Protein AF-A0A7V0IFU8-F1 (afdb_monomer_lite)

Structure (mmCIF, N/CA/C/O backbone):
data_AF-A0A7V0IFU8-F1
#
_entry.id   AF-A0A7V0IFU8-F1
#
loop_
_atom_site.group_PDB
_atom_site.id
_atom_site.type_symbol
_atom_site.label_atom_id
_atom_site.label_alt_id
_atom_site.label_comp_id
_atom_site.label_asym_id
_atom_site.label_entity_id
_atom_site.label_seq_id
_atom_site.pdbx_PDB_ins_code
_atom_site.Cartn_x
_atom_site.Cartn_y
_atom_site.Cartn_z
_atom_site.occupancy
_atom_site.B_iso_or_equiv
_atom_site.auth_seq_id
_atom_site.auth_comp_id
_atom_site.auth_asym_id
_atom_site.auth_atom_id
_atom_site.pdbx_PDB_model_num
ATOM 1 N N . MET A 1 1 ? -9.857 -33.918 7.244 1.00 51.59 1 MET A N 1
ATOM 2 C CA . MET A 1 1 ? -9.064 -32.759 6.751 1.00 51.59 1 MET A CA 1
ATOM 3 C C . MET A 1 1 ? -9.491 -31.376 7.289 1.00 51.59 1 MET A C 1
ATOM 5 O O . MET A 1 1 ? -8.752 -30.420 7.091 1.00 51.59 1 MET A O 1
ATOM 9 N N . ALA A 1 2 ? -10.589 -31.224 8.046 1.00 54.50 2 ALA A N 1
ATOM 10 C CA . ALA A 1 2 ? -11.089 -29.911 8.504 1.00 54.50 2 ALA A CA 1
ATOM 11 C C . ALA A 1 2 ? -10.231 -29.175 9.571 1.00 54.50 2 ALA A C 1
ATOM 13 O O . ALA A 1 2 ? -10.298 -27.952 9.693 1.00 54.50 2 ALA A O 1
ATOM 14 N N . LYS A 1 3 ? -9.380 -29.888 10.326 1.00 53.47 3 LYS A N 1
ATOM 15 C CA . LYS A 1 3 ? -8.630 -29.338 11.480 1.00 53.47 3 LYS A CA 1
ATOM 16 C C . LYS A 1 3 ? -7.510 -28.350 11.090 1.00 53.47 3 LYS A C 1
ATOM 18 O O . LYS A 1 3 ? -7.204 -27.439 11.854 1.00 53.47 3 LYS A O 1
ATOM 23 N N . LYS A 1 4 ? -6.936 -28.478 9.882 1.00 54.75 4 LYS A N 1
ATOM 24 C CA . LYS A 1 4 ? -5.855 -27.601 9.376 1.00 54.75 4 LYS A CA 1
ATOM 25 C C . LYS A 1 4 ? -6.353 -26.187 9.033 1.00 54.75 4 LYS A C 1
ATOM 27 O O . LYS A 1 4 ? -5.651 -25.211 9.283 1.00 54.75 4 LYS A O 1
ATOM 32 N N . SER A 1 5 ? -7.592 -26.064 8.546 1.00 57.75 5 SER A N 1
ATOM 33 C CA . SER A 1 5 ? -8.188 -24.778 8.142 1.00 57.75 5 SER A CA 1
ATOM 34 C C . SER A 1 5 ? -8.426 -23.837 9.334 1.00 57.75 5 SER A C 1
ATOM 36 O O . SER A 1 5 ? -8.148 -22.640 9.259 1.00 57.75 5 SER A O 1
ATOM 38 N N . GLY A 1 6 ? -8.850 -24.378 10.483 1.00 63.56 6 GLY A N 1
ATOM 39 C CA . GLY A 1 6 ? -9.0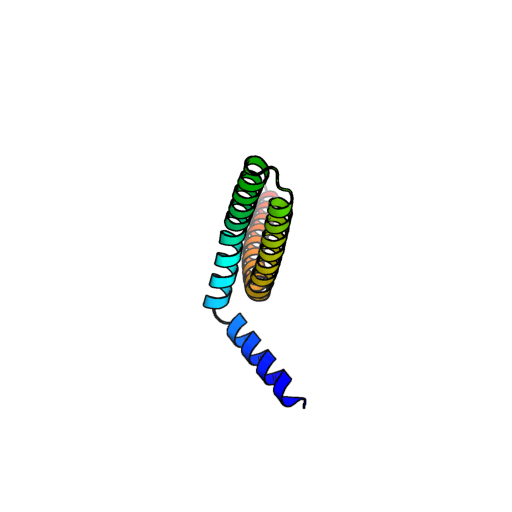56 -23.590 11.705 1.00 63.56 6 GLY A CA 1
ATOM 40 C C . GLY A 1 6 ? -7.761 -23.016 12.291 1.00 63.56 6 GLY A C 1
ATOM 41 O O . GLY A 1 6 ? -7.760 -21.910 12.830 1.00 63.56 6 GLY A O 1
ATOM 42 N N . MET A 1 7 ? -6.645 -23.732 12.145 1.00 66.12 7 MET A N 1
ATOM 43 C CA . MET A 1 7 ? -5.340 -23.308 12.662 1.00 66.12 7 MET A CA 1
ATOM 44 C C . MET A 1 7 ? -4.758 -22.143 11.852 1.00 66.12 7 MET A C 1
ATOM 46 O O . MET A 1 7 ? -4.296 -21.159 12.428 1.00 66.12 7 MET A O 1
ATOM 50 N N . ILE A 1 8 ? -4.879 -22.208 10.521 1.00 65.12 8 ILE A N 1
ATOM 51 C CA . ILE A 1 8 ? -4.462 -21.138 9.604 1.00 65.12 8 ILE A CA 1
ATOM 52 C C . ILE A 1 8 ? -5.286 -19.870 9.854 1.00 65.12 8 ILE A C 1
ATOM 54 O O . ILE A 1 8 ? -4.725 -18.785 9.987 1.00 65.12 8 ILE A O 1
ATOM 58 N N . LYS A 1 9 ? -6.610 -19.996 10.018 1.00 64.06 9 LYS A N 1
ATOM 59 C CA . LYS A 1 9 ? -7.477 -18.851 10.343 1.00 64.06 9 LYS A CA 1
ATOM 60 C C . LYS A 1 9 ? -7.091 -18.175 11.665 1.00 64.06 9 LYS A C 1
ATOM 62 O O . LYS A 1 9 ? -7.067 -16.947 11.726 1.00 64.06 9 LYS A O 1
ATOM 67 N N . ARG A 1 10 ? -6.743 -18.950 12.701 1.00 68.06 10 ARG A N 1
ATOM 68 C CA . ARG A 1 10 ? -6.287 -18.415 14.000 1.00 68.06 10 ARG A CA 1
ATOM 69 C C . ARG A 1 10 ? -4.929 -17.719 13.902 1.00 68.06 10 ARG A C 1
ATOM 71 O O . ARG A 1 10 ? -4.759 -16.661 14.498 1.00 68.06 10 ARG A O 1
ATOM 78 N N . LEU A 1 11 ? -3.991 -18.259 13.124 1.00 65.88 11 LEU A N 1
ATOM 79 C CA . LEU A 1 11 ? -2.704 -17.612 12.835 1.00 65.88 11 LEU A CA 1
ATOM 80 C C . LEU A 1 11 ? -2.897 -16.280 12.105 1.00 65.88 11 LEU A C 1
ATOM 82 O O . LEU A 1 11 ? -2.369 -15.262 12.544 1.00 65.88 11 LEU A O 1
ATOM 86 N N . ILE A 1 12 ? -3.732 -16.260 11.064 1.00 62.38 12 ILE A N 1
ATOM 87 C CA . ILE A 1 12 ? -4.074 -15.039 10.324 1.00 62.38 12 ILE A CA 1
ATOM 88 C C . ILE A 1 12 ? -4.742 -14.010 11.245 1.00 62.38 12 ILE A C 1
ATOM 90 O O . ILE A 1 12 ? -4.411 -12.828 11.177 1.00 62.38 12 ILE A O 1
ATOM 94 N N . GLN A 1 13 ? -5.639 -14.434 12.142 1.00 63.88 13 GLN A N 1
ATOM 95 C CA . GLN A 1 13 ? -6.240 -13.548 13.145 1.00 63.88 13 GLN A CA 1
ATOM 96 C C . GLN A 1 13 ? -5.213 -12.998 14.137 1.00 63.88 13 GLN A C 1
ATOM 98 O O . GLN A 1 13 ? -5.265 -11.812 14.451 1.00 63.88 13 GLN A O 1
ATOM 103 N N . LYS A 1 14 ? -4.268 -13.818 14.606 1.00 64.81 14 LYS A N 1
ATOM 104 C CA . LYS A 1 14 ? -3.226 -13.397 15.553 1.00 64.81 14 LYS A CA 1
ATOM 105 C C . LYS A 1 14 ? -2.251 -12.405 14.908 1.00 64.81 14 LYS A C 1
ATOM 107 O O . LYS A 1 14 ? -1.902 -11.406 15.530 1.00 64.81 14 LYS A O 1
ATOM 112 N N . ILE A 1 15 ? -1.898 -12.628 13.640 1.00 61.25 15 ILE A N 1
ATOM 113 C CA . ILE A 1 15 ? -1.103 -11.697 12.827 1.00 61.25 15 ILE A CA 1
ATOM 114 C C . ILE A 1 15 ? -1.888 -10.394 12.602 1.00 61.25 15 ILE A C 1
ATOM 116 O O . ILE A 1 15 ? -1.370 -9.323 12.900 1.00 61.25 15 ILE A O 1
ATOM 120 N N . ARG A 1 16 ? -3.170 -10.460 12.209 1.00 57.97 16 ARG A N 1
ATOM 121 C CA . ARG A 1 16 ? -4.067 -9.284 12.091 1.00 57.97 16 ARG A CA 1
ATOM 122 C C . ARG A 1 16 ? -4.247 -8.517 13.405 1.00 57.97 16 ARG A C 1
ATOM 124 O O . ARG A 1 16 ? -4.426 -7.300 13.390 1.00 57.97 16 ARG A O 1
ATOM 131 N N . ALA A 1 17 ? -4.190 -9.210 14.539 1.00 59.06 17 ALA A N 1
ATOM 132 C CA . ALA A 1 17 ? -4.257 -8.636 15.876 1.00 59.06 17 ALA A CA 1
ATOM 133 C C . ALA A 1 17 ? -2.892 -8.147 16.403 1.00 59.06 17 ALA A C 1
ATOM 135 O O . ALA A 1 17 ? -2.827 -7.593 17.501 1.00 59.06 17 ALA A O 1
ATOM 136 N N . SER A 1 18 ? -1.809 -8.190 15.622 1.00 65.56 18 SER A N 1
ATOM 137 C CA . SER A 1 18 ? -0.520 -7.589 15.998 1.00 65.56 18 SER A CA 1
ATOM 138 C C . SER A 1 18 ? -0.398 -6.138 15.521 1.00 65.56 18 SER A C 1
ATOM 140 O O . SER A 1 18 ? -0.670 -5.842 14.355 1.00 65.56 18 SER A O 1
ATOM 142 N N . LYS A 1 19 ? -0.086 -5.196 16.433 1.00 64.31 19 LYS A N 1
ATOM 143 C CA . LYS A 1 19 ? 0.089 -3.768 16.078 1.00 64.31 19 LYS A CA 1
ATOM 144 C C . LYS A 1 19 ? 1.125 -3.626 14.957 1.00 64.31 19 LYS A C 1
ATOM 146 O O . LYS A 1 19 ? 0.940 -2.822 14.055 1.00 64.31 19 LYS A O 1
ATOM 151 N N . THR A 1 20 ? 2.127 -4.500 14.959 1.00 66.06 20 THR A N 1
ATOM 152 C CA . THR A 1 20 ? 3.184 -4.597 13.954 1.00 66.06 20 THR A CA 1
ATOM 153 C C . THR A 1 20 ? 2.648 -4.894 12.554 1.00 66.06 20 THR A C 1
ATOM 155 O O . THR A 1 20 ? 3.096 -4.269 11.606 1.00 66.06 20 THR A O 1
ATOM 158 N N . ALA A 1 21 ? 1.649 -5.771 12.394 1.00 64.62 21 ALA A N 1
ATOM 159 C CA . ALA A 1 21 ? 1.077 -6.075 11.075 1.00 64.62 21 ALA A CA 1
ATOM 160 C C . ALA A 1 21 ? 0.284 -4.893 10.492 1.00 64.62 21 ALA A C 1
ATOM 162 O O . ALA A 1 21 ? 0.287 -4.676 9.283 1.00 64.62 21 ALA A O 1
ATOM 163 N N . PHE A 1 22 ? -0.361 -4.103 11.358 1.00 66.38 22 PHE A N 1
ATOM 164 C CA . PHE A 1 22 ? -1.018 -2.857 10.965 1.00 66.38 22 PHE A CA 1
ATOM 165 C C . PHE A 1 22 ? 0.009 -1.790 10.568 1.00 66.38 22 PHE A C 1
ATOM 167 O O . PHE A 1 22 ? -0.121 -1.197 9.503 1.00 66.38 22 PHE A O 1
ATOM 174 N N . THR A 1 23 ? 1.056 -1.594 11.373 1.00 70.00 23 THR A N 1
ATOM 175 C CA . THR A 1 23 ? 2.144 -0.656 11.066 1.00 70.00 23 THR A CA 1
ATOM 176 C C . THR A 1 23 ? 2.862 -1.033 9.774 1.00 70.00 23 THR A C 1
ATOM 178 O O . THR A 1 23 ? 3.066 -0.169 8.933 1.00 70.00 23 THR A O 1
ATOM 181 N N . ILE A 1 24 ? 3.168 -2.317 9.564 1.00 72.75 24 ILE A N 1
ATOM 182 C CA . ILE A 1 24 ? 3.750 -2.807 8.310 1.00 72.75 24 ILE A CA 1
ATOM 183 C C . ILE A 1 24 ? 2.798 -2.532 7.146 1.00 72.75 24 ILE A C 1
ATOM 185 O O . ILE A 1 24 ? 3.248 -2.004 6.142 1.00 72.75 24 ILE A O 1
ATOM 189 N N . GLY A 1 25 ? 1.495 -2.808 7.280 1.00 69.00 25 GLY A N 1
ATOM 190 C CA . GLY A 1 25 ? 0.512 -2.514 6.231 1.00 69.00 25 GLY A CA 1
ATOM 191 C C . GLY A 1 25 ? 0.434 -1.027 5.866 1.00 69.00 25 GLY A C 1
ATOM 192 O O . GLY A 1 25 ? 0.391 -0.694 4.685 1.00 69.00 25 GLY A O 1
ATOM 193 N N . VAL A 1 26 ? 0.473 -0.133 6.860 1.00 69.50 26 VAL A N 1
ATOM 194 C CA . VAL A 1 26 ? 0.472 1.328 6.659 1.00 69.50 26 VAL A CA 1
ATOM 195 C C . VAL A 1 26 ? 1.781 1.810 6.036 1.00 69.50 26 VAL A C 1
ATOM 197 O O . VAL A 1 26 ? 1.746 2.578 5.082 1.00 69.50 26 VAL A O 1
ATOM 200 N N . ILE A 1 27 ? 2.929 1.334 6.525 1.00 75.75 27 ILE A N 1
ATOM 201 C CA . ILE A 1 27 ? 4.242 1.640 5.943 1.00 75.75 27 ILE A CA 1
ATOM 202 C C . ILE A 1 27 ? 4.287 1.172 4.485 1.00 75.75 27 ILE A C 1
ATOM 204 O O . ILE A 1 27 ? 4.697 1.935 3.616 1.00 75.75 27 ILE A O 1
ATOM 208 N N . LEU A 1 28 ? 3.792 -0.036 4.198 1.00 71.94 28 LEU A N 1
ATOM 209 C CA . LEU A 1 28 ? 3.704 -0.558 2.837 1.00 71.94 28 LEU A CA 1
ATOM 210 C C . LEU A 1 28 ? 2.853 0.363 1.958 1.00 71.94 28 LEU A C 1
ATOM 212 O O . LEU A 1 28 ? 3.276 0.699 0.864 1.00 71.94 28 LEU A O 1
ATOM 216 N N . LEU A 1 29 ? 1.699 0.822 2.452 1.00 70.44 29 LEU A N 1
ATOM 217 C CA . LEU A 1 29 ? 0.798 1.746 1.753 1.00 70.44 29 LEU A CA 1
ATOM 218 C C . LEU A 1 29 ? 1.396 3.140 1.514 1.00 70.44 29 LEU A C 1
ATOM 220 O O . LEU A 1 29 ? 1.095 3.741 0.490 1.00 70.44 29 LEU A O 1
ATOM 224 N N . ILE A 1 30 ? 2.225 3.651 2.426 1.00 74.88 30 ILE A N 1
ATOM 225 C CA . ILE A 1 30 ? 2.875 4.965 2.291 1.00 74.88 30 ILE A CA 1
ATOM 226 C C . ILE A 1 30 ? 4.067 4.896 1.333 1.00 74.88 30 ILE A C 1
ATOM 228 O O . ILE A 1 30 ? 4.290 5.824 0.561 1.00 74.88 30 ILE A O 1
ATOM 232 N N . ILE A 1 31 ? 4.829 3.801 1.369 1.00 75.94 31 ILE A N 1
ATOM 233 C CA . ILE A 1 31 ? 6.028 3.626 0.542 1.00 75.94 31 ILE A CA 1
ATOM 234 C C . ILE A 1 31 ? 5.668 3.177 -0.888 1.00 75.94 31 ILE A C 1
ATOM 236 O O . ILE A 1 31 ? 6.410 3.450 -1.831 1.00 75.94 31 ILE A O 1
ATOM 240 N N . ASN A 1 32 ? 4.515 2.535 -1.096 1.00 71.44 32 ASN A N 1
ATOM 241 C CA . ASN A 1 32 ? 4.141 2.030 -2.419 1.00 71.44 32 ASN A CA 1
ATOM 242 C C . ASN A 1 32 ? 3.989 3.111 -3.505 1.00 71.44 32 ASN A C 1
ATOM 244 O O . ASN A 1 32 ? 4.526 2.921 -4.595 1.00 71.44 32 ASN A O 1
ATOM 248 N N . PRO A 1 33 ? 3.286 4.238 -3.258 1.00 71.19 33 PRO A N 1
ATOM 249 C CA . PRO A 1 33 ? 3.145 5.301 -4.247 1.00 71.19 33 PRO A CA 1
ATOM 250 C C . PRO A 1 33 ? 4.492 5.865 -4.729 1.00 71.19 33 PRO A C 1
ATOM 252 O O . PRO A 1 33 ? 4.691 5.897 -5.944 1.00 71.19 33 PRO A O 1
ATOM 255 N N . PRO A 1 34 ? 5.454 6.236 -3.853 1.00 79.56 34 PRO A N 1
ATOM 256 C CA . PRO A 1 34 ? 6.755 6.704 -4.317 1.00 79.56 34 PRO A CA 1
ATOM 257 C C . PRO A 1 3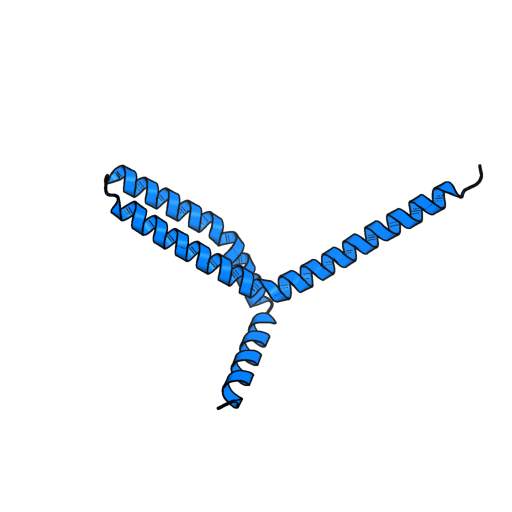4 ? 7.558 5.615 -5.041 1.00 79.56 34 PRO A C 1
ATOM 259 O O . PRO A 1 34 ? 8.187 5.925 -6.048 1.00 79.56 34 PRO A O 1
ATOM 262 N N . ILE A 1 35 ? 7.491 4.341 -4.625 1.00 75.06 35 ILE A N 1
ATOM 263 C CA . ILE A 1 35 ? 8.138 3.242 -5.370 1.00 75.06 35 ILE A CA 1
ATOM 264 C C . ILE A 1 35 ? 7.547 3.103 -6.778 1.00 75.06 35 ILE A C 1
ATOM 266 O O . ILE A 1 35 ? 8.296 2.962 -7.744 1.00 75.06 35 ILE A O 1
ATOM 270 N N . GLY A 1 36 ? 6.220 3.166 -6.910 1.00 68.56 36 GLY A N 1
ATOM 271 C CA . GLY A 1 36 ? 5.545 3.099 -8.206 1.00 68.56 36 GLY A CA 1
ATOM 272 C C . GLY A 1 36 ? 5.956 4.243 -9.134 1.00 68.56 36 GLY A C 1
ATOM 273 O O . GLY A 1 36 ? 6.232 4.013 -10.309 1.00 68.56 36 GLY A O 1
ATOM 274 N N . TRP A 1 37 ? 6.070 5.462 -8.599 1.00 75.56 37 TRP A N 1
ATOM 275 C CA . TRP A 1 37 ? 6.532 6.633 -9.350 1.00 75.56 37 TRP A CA 1
ATOM 276 C C . TRP A 1 37 ? 7.995 6.516 -9.773 1.00 75.56 37 TRP A C 1
ATOM 278 O O . TRP A 1 37 ? 8.316 6.804 -10.923 1.00 75.56 37 TRP A O 1
ATOM 288 N N . ILE A 1 38 ? 8.875 6.045 -8.885 1.00 78.88 38 ILE A N 1
ATOM 289 C CA . ILE A 1 38 ? 10.292 5.827 -9.204 1.00 78.88 38 ILE A CA 1
ATOM 290 C C . ILE A 1 38 ? 10.433 4.745 -10.280 1.00 78.88 38 ILE A C 1
ATOM 292 O O . ILE A 1 38 ? 11.144 4.952 -11.259 1.00 78.88 38 ILE A O 1
ATOM 296 N N . GLY A 1 39 ? 9.725 3.620 -10.151 1.00 71.88 39 GLY A N 1
ATOM 297 C CA . GLY A 1 39 ? 9.744 2.545 -11.145 1.00 71.88 39 GLY A CA 1
ATOM 298 C C . GLY A 1 39 ? 9.250 3.005 -12.518 1.00 71.88 39 GLY A C 1
ATOM 299 O O . GLY A 1 39 ? 9.852 2.666 -13.536 1.00 71.88 39 GLY A O 1
ATOM 300 N N . PHE A 1 40 ? 8.204 3.835 -12.551 1.00 73.88 40 PHE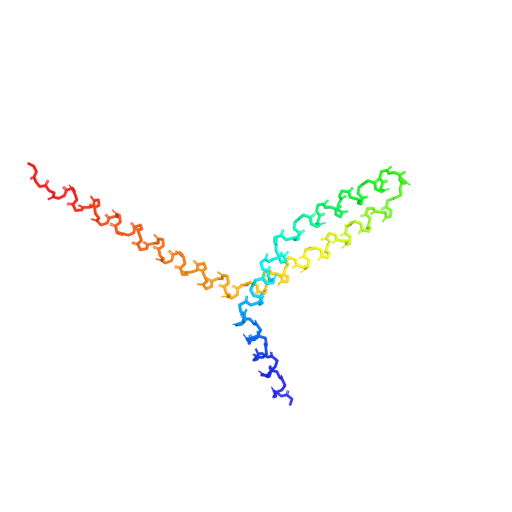 A N 1
ATOM 301 C CA . PHE A 1 40 ? 7.682 4.408 -13.789 1.00 73.88 40 PHE A CA 1
ATOM 302 C C . PHE A 1 40 ? 8.630 5.453 -14.396 1.00 73.88 40 PHE A C 1
ATOM 304 O O . PHE A 1 40 ? 8.876 5.426 -15.599 1.00 73.88 40 PHE A O 1
ATOM 311 N N . ALA A 1 41 ? 9.221 6.331 -13.579 1.00 79.62 41 ALA A N 1
ATOM 312 C CA . ALA A 1 41 ? 10.176 7.345 -14.027 1.00 79.62 41 ALA A CA 1
ATOM 313 C C . ALA A 1 41 ? 11.465 6.717 -14.579 1.00 79.62 41 ALA A C 1
ATOM 315 O O . ALA A 1 41 ? 11.935 7.095 -15.650 1.00 79.62 41 ALA A O 1
ATOM 316 N N . VAL A 1 42 ? 12.004 5.712 -13.886 1.00 78.38 42 VAL A N 1
ATOM 317 C CA . VAL A 1 42 ? 13.169 4.946 -14.343 1.00 78.38 42 VAL A CA 1
ATOM 318 C C . VAL A 1 42 ? 12.815 4.167 -15.611 1.00 78.38 42 VAL A C 1
ATOM 320 O O . VAL A 1 42 ? 13.529 4.260 -16.605 1.00 78.38 42 VAL A O 1
ATOM 323 N N . GLY A 1 43 ? 11.681 3.463 -15.631 1.00 73.88 43 GLY A N 1
ATOM 324 C CA . GLY A 1 43 ? 11.210 2.729 -16.807 1.00 73.88 43 GLY A CA 1
ATOM 325 C C . GLY A 1 43 ? 11.030 3.614 -18.043 1.00 73.88 43 GLY A C 1
ATOM 326 O O . GLY A 1 43 ? 11.499 3.262 -19.125 1.00 73.88 43 GLY A O 1
ATOM 327 N N . GLY A 1 44 ? 10.427 4.793 -17.873 1.00 71.44 44 GLY A N 1
ATOM 328 C CA . GLY A 1 44 ? 10.280 5.802 -18.922 1.00 71.44 44 GLY A CA 1
ATOM 329 C C . GLY A 1 44 ? 11.622 6.368 -19.393 1.00 71.44 44 GLY A C 1
ATOM 330 O O . GLY A 1 44 ? 11.842 6.485 -20.597 1.00 71.44 44 GLY A O 1
ATOM 331 N N . TYR A 1 45 ? 12.553 6.638 -18.471 1.00 78.31 45 TYR A N 1
ATOM 332 C CA . TYR A 1 45 ? 13.904 7.102 -18.802 1.00 78.3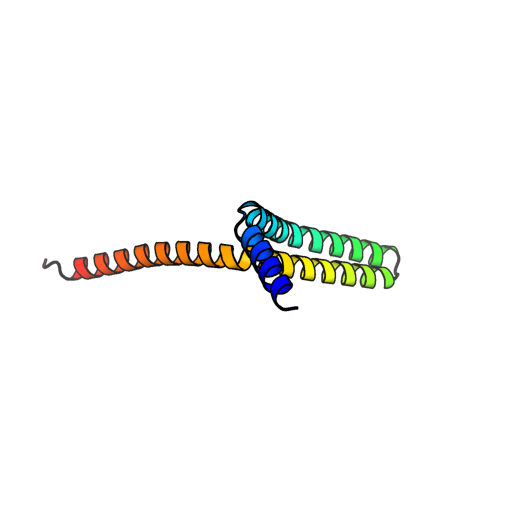1 45 TYR A CA 1
ATOM 333 C C . TYR A 1 45 ? 14.681 6.070 -19.634 1.00 78.31 45 TYR A C 1
ATOM 335 O O . TYR A 1 45 ? 15.265 6.412 -20.661 1.00 78.31 45 TYR A O 1
ATOM 343 N N . PHE A 1 46 ? 14.655 4.792 -19.241 1.00 76.12 46 PHE A N 1
ATOM 344 C CA . PHE A 1 46 ? 15.304 3.716 -19.995 1.00 76.12 46 PHE A CA 1
ATOM 345 C C . PHE A 1 46 ? 14.607 3.449 -21.340 1.00 76.12 46 PHE A C 1
ATOM 347 O O . PHE A 1 46 ? 15.282 3.250 -22.348 1.00 76.12 46 PHE A O 1
ATOM 354 N N . ALA A 1 47 ? 13.275 3.509 -21.402 1.00 72.75 47 ALA A N 1
ATOM 355 C CA . ALA A 1 47 ? 12.546 3.365 -22.661 1.00 72.75 47 ALA A CA 1
ATOM 356 C C . ALA A 1 47 ? 12.879 4.488 -23.659 1.00 72.75 47 ALA A C 1
ATOM 358 O O . ALA A 1 47 ? 13.105 4.204 -24.835 1.00 72.75 47 ALA A O 1
ATOM 359 N N . GLY A 1 48 ? 12.978 5.736 -23.185 1.00 73.12 48 GLY A N 1
ATOM 360 C CA . GLY A 1 48 ? 13.388 6.881 -24.000 1.00 73.12 48 GLY A CA 1
ATOM 361 C C . GLY A 1 48 ? 14.859 6.829 -24.416 1.0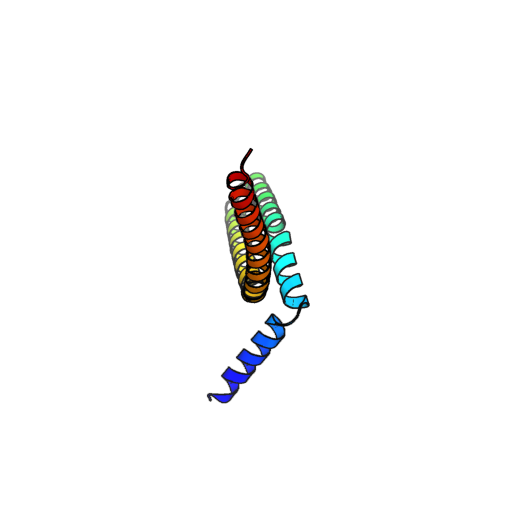0 73.12 48 GLY A C 1
ATOM 362 O O . GLY A 1 48 ? 15.181 7.139 -25.555 1.00 73.12 48 GLY A O 1
ATOM 363 N N . LYS A 1 49 ? 15.755 6.378 -23.527 1.00 79.81 49 LYS A N 1
ATOM 364 C CA . LYS A 1 49 ? 17.202 6.326 -23.796 1.00 79.81 49 LYS A CA 1
ATOM 365 C C . LYS A 1 49 ? 17.610 5.217 -24.765 1.00 79.81 49 LYS A C 1
ATOM 367 O O . LYS A 1 49 ? 18.524 5.413 -25.556 1.00 79.81 49 LYS A O 1
ATOM 372 N N . TYR A 1 50 ? 16.963 4.056 -24.695 1.00 82.31 50 TYR A N 1
ATOM 373 C CA . TYR A 1 50 ? 17.333 2.887 -25.501 1.00 82.31 50 TYR A CA 1
ATOM 374 C C . TYR A 1 50 ? 16.384 2.635 -26.682 1.00 82.31 50 TYR A C 1
ATOM 376 O O . TYR A 1 50 ? 16.577 1.653 -27.395 1.00 82.31 50 TYR A O 1
ATOM 384 N N . HIS A 1 51 ? 15.351 3.475 -26.872 1.00 75.38 51 HIS A N 1
ATOM 385 C CA . HIS A 1 51 ? 14.297 3.329 -27.893 1.00 75.38 51 HIS A CA 1
ATOM 386 C C . HIS A 1 51 ? 13.692 1.915 -27.967 1.00 75.38 51 HIS A C 1
ATOM 388 O O . HIS A 1 51 ? 13.186 1.481 -29.001 1.00 75.38 51 HIS A O 1
ATOM 394 N N . ASN A 1 52 ? 13.760 1.166 -26.864 1.00 74.00 52 ASN A N 1
ATOM 395 C CA . ASN A 1 52 ? 13.403 -0.241 -26.838 1.00 74.00 52 ASN A CA 1
ATOM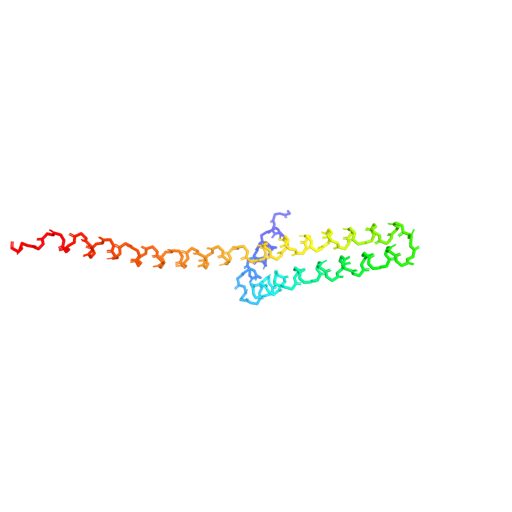 396 C C . ASN A 1 52 ? 12.116 -0.408 -26.018 1.00 74.00 52 ASN A C 1
ATOM 398 O O . ASN A 1 52 ? 12.144 -0.252 -24.791 1.00 74.00 52 ASN A O 1
ATOM 402 N N . PRO A 1 53 ? 10.979 -0.753 -26.649 1.00 74.38 53 PRO A N 1
ATOM 403 C CA . PRO A 1 53 ? 9.682 -0.829 -25.972 1.00 74.38 53 PRO A CA 1
ATOM 404 C C . PRO A 1 53 ? 9.621 -1.949 -24.922 1.00 74.38 53 PRO A C 1
ATOM 406 O O . PRO A 1 53 ? 8.731 -1.971 -24.075 1.00 74.38 53 PRO A O 1
ATOM 409 N N . LYS A 1 54 ? 10.604 -2.857 -24.906 1.00 78.12 54 LYS A N 1
ATOM 410 C CA . LYS A 1 54 ? 10.745 -3.892 -23.874 1.00 78.12 54 LYS A CA 1
ATOM 411 C C . LYS A 1 54 ? 10.897 -3.301 -22.465 1.00 78.12 54 LYS A C 1
ATOM 413 O O . LYS A 1 54 ? 10.389 -3.884 -21.510 1.00 78.12 54 LYS A O 1
ATOM 418 N N . TYR A 1 55 ? 11.524 -2.129 -22.329 1.00 70.19 55 TYR A N 1
ATOM 419 C CA . TYR A 1 55 ? 11.669 -1.451 -21.034 1.00 70.19 55 TYR A CA 1
ATOM 420 C C . TYR A 1 55 ? 10.343 -0.886 -20.510 1.00 70.19 55 TYR A C 1
ATOM 422 O O . TYR A 1 55 ? 10.115 -0.893 -19.302 1.00 70.19 55 TYR A O 1
ATOM 430 N N . LEU A 1 56 ? 9.431 -0.494 -21.408 1.00 70.19 56 LEU A N 1
ATOM 431 C CA . LEU A 1 56 ? 8.055 -0.141 -21.049 1.00 70.19 56 LEU A CA 1
ATOM 432 C C . LEU A 1 56 ? 7.293 -1.359 -20.518 1.00 70.19 56 LEU A C 1
ATOM 434 O O . LEU A 1 56 ? 6.629 -1.249 -19.494 1.00 70.19 56 LEU A O 1
ATOM 438 N N . GLY A 1 57 ? 7.456 -2.531 -21.141 1.00 74.56 57 GLY A N 1
ATOM 439 C CA . GLY A 1 57 ? 6.850 -3.775 -20.652 1.00 74.56 57 GLY A CA 1
ATOM 440 C C . GLY A 1 57 ? 7.307 -4.144 -19.235 1.00 74.56 57 GLY A C 1
ATOM 441 O O . GLY A 1 57 ? 6.483 -4.469 -18.381 1.00 74.56 57 GLY A O 1
ATOM 442 N N . ILE A 1 58 ? 8.607 -4.020 -18.949 1.00 74.38 58 ILE A N 1
ATOM 443 C CA . ILE A 1 58 ? 9.157 -4.238 -17.599 1.00 74.38 58 ILE A CA 1
ATOM 444 C C . ILE A 1 58 ? 8.575 -3.221 -16.608 1.00 74.38 58 ILE A C 1
ATOM 446 O O . ILE A 1 58 ? 8.161 -3.604 -15.514 1.00 74.38 58 ILE A O 1
ATOM 450 N N . ALA A 1 59 ? 8.472 -1.947 -16.995 1.00 68.94 59 ALA A N 1
ATOM 451 C CA . ALA A 1 59 ? 7.861 -0.912 -16.164 1.00 68.94 59 ALA A CA 1
ATOM 452 C C . ALA A 1 59 ? 6.385 -1.215 -15.848 1.00 68.94 59 ALA A C 1
ATOM 454 O O . ALA A 1 59 ? 5.950 -1.038 -14.710 1.00 68.94 59 ALA A O 1
ATOM 455 N N . THR A 1 60 ? 5.623 -1.741 -16.814 1.00 74.31 60 THR A N 1
ATOM 456 C CA . THR A 1 60 ? 4.231 -2.168 -16.605 1.00 74.31 60 THR A CA 1
ATOM 457 C C . THR A 1 60 ? 4.128 -3.339 -15.627 1.00 74.31 60 THR A C 1
ATOM 459 O O . THR A 1 60 ? 3.259 -3.332 -14.757 1.00 74.31 60 THR A O 1
ATOM 462 N N . VAL A 1 61 ? 5.026 -4.325 -15.717 1.00 79.12 61 VAL A N 1
ATOM 463 C CA . VAL A 1 61 ? 5.059 -5.460 -14.777 1.00 79.12 61 VAL A CA 1
ATOM 464 C C . VAL A 1 61 ? 5.395 -4.990 -13.362 1.00 79.12 61 VAL A C 1
ATOM 466 O O . VAL A 1 61 ? 4.720 -5.381 -12.411 1.00 79.12 61 VAL A O 1
ATOM 469 N N . VAL A 1 62 ? 6.383 -4.104 -13.211 1.00 74.50 62 VAL A N 1
ATOM 470 C CA . VAL A 1 62 ? 6.728 -3.501 -11.913 1.00 74.50 62 VAL A CA 1
ATOM 471 C C . VAL A 1 62 ? 5.528 -2.748 -11.340 1.00 74.50 62 VAL A C 1
ATOM 473 O O . VAL A 1 62 ? 5.179 -2.947 -10.179 1.00 74.50 62 VAL A O 1
ATOM 476 N N . TYR A 1 63 ? 4.834 -1.965 -12.166 1.00 70.00 63 TYR A N 1
ATOM 477 C CA . TYR A 1 63 ? 3.629 -1.245 -11.764 1.00 70.00 63 TYR A CA 1
ATOM 478 C C . TYR A 1 63 ? 2.495 -2.188 -11.323 1.00 70.00 63 TYR A C 1
ATOM 480 O O . TYR A 1 63 ? 1.845 -1.948 -10.305 1.00 70.00 63 TYR A O 1
ATOM 488 N N . ALA A 1 64 ? 2.286 -3.307 -12.022 1.00 75.44 64 ALA A N 1
ATOM 489 C CA . ALA A 1 64 ? 1.307 -4.321 -11.627 1.00 75.44 64 ALA A CA 1
ATOM 490 C C . ALA A 1 64 ? 1.648 -4.967 -10.267 1.00 75.44 64 ALA A C 1
ATOM 492 O O . ALA A 1 64 ? 0.761 -5.194 -9.441 1.00 75.44 64 ALA A O 1
ATOM 493 N N . ILE A 1 65 ? 2.934 -5.207 -9.990 1.00 76.88 65 ILE A N 1
ATOM 494 C CA . ILE A 1 65 ? 3.404 -5.730 -8.698 1.00 76.88 65 ILE A CA 1
ATOM 495 C C . ILE A 1 65 ? 3.184 -4.703 -7.574 1.00 76.88 65 ILE A C 1
ATOM 497 O O . ILE A 1 65 ? 2.728 -5.072 -6.488 1.00 76.88 65 ILE A O 1
ATOM 501 N N . THR A 1 66 ? 3.429 -3.414 -7.833 1.00 70.50 66 THR A N 1
ATOM 502 C CA . THR A 1 66 ? 3.100 -2.306 -6.918 1.00 70.50 66 THR A CA 1
ATOM 503 C C . THR A 1 66 ? 1.614 -2.337 -6.548 1.00 70.50 66 THR A C 1
ATOM 505 O O . THR A 1 66 ? 1.273 -2.290 -5.366 1.00 70.50 66 THR A O 1
ATOM 508 N N . TRP A 1 67 ? 0.713 -2.525 -7.517 1.00 75.31 67 TRP A N 1
ATOM 509 C CA . TRP A 1 67 ? -0.723 -2.674 -7.246 1.00 75.31 67 TRP A CA 1
ATOM 510 C C . TRP A 1 67 ? -1.055 -3.909 -6.397 1.00 75.31 67 TRP A C 1
ATOM 512 O O . TRP A 1 67 ? -1.858 -3.816 -5.466 1.00 75.31 67 TRP A O 1
ATOM 522 N N . GLY A 1 68 ? -0.394 -5.043 -6.642 1.00 73.75 68 GLY A N 1
ATOM 523 C CA . GLY A 1 68 ? -0.521 -6.241 -5.806 1.00 73.75 68 GLY A CA 1
ATOM 524 C C . GLY A 1 68 ? -0.105 -5.997 -4.349 1.00 73.75 68 GLY A C 1
ATOM 525 O O . GLY A 1 68 ? -0.828 -6.366 -3.420 1.00 73.75 68 GLY A O 1
ATOM 526 N N . MET A 1 69 ? 1.014 -5.297 -4.133 1.00 70.75 69 MET A N 1
ATOM 527 C CA . MET A 1 69 ? 1.459 -4.888 -2.795 1.00 70.75 69 MET A CA 1
ATOM 528 C C . MET A 1 69 ? 0.505 -3.884 -2.137 1.00 70.75 69 MET A C 1
ATOM 530 O O . MET A 1 69 ? 0.291 -3.956 -0.927 1.00 70.75 69 MET A O 1
ATOM 534 N N . ALA A 1 70 ? -0.124 -2.996 -2.913 1.00 67.56 70 ALA A N 1
ATOM 535 C CA . ALA A 1 70 ? -1.117 -2.055 -2.397 1.00 67.56 70 ALA A CA 1
ATOM 536 C C . ALA A 1 70 ? -2.347 -2.814 -1.890 1.00 67.56 70 ALA A C 1
ATOM 538 O O . ALA A 1 70 ? -2.793 -2.596 -0.763 1.00 67.56 70 ALA A O 1
ATOM 539 N N . GLY A 1 71 ? -2.839 -3.768 -2.686 1.00 70.06 71 GLY A N 1
ATOM 540 C CA . GLY A 1 71 ? -3.938 -4.651 -2.305 1.00 70.06 71 GLY A CA 1
ATOM 541 C C . GLY A 1 71 ? -3.622 -5.463 -1.048 1.00 70.06 71 GLY A C 1
ATOM 542 O O . GLY A 1 71 ? -4.444 -5.524 -0.133 1.00 70.06 71 GLY A O 1
ATOM 543 N N . ALA A 1 72 ? -2.410 -6.018 -0.950 1.00 70.00 72 ALA A N 1
ATOM 544 C CA . ALA A 1 72 ? -1.949 -6.725 0.242 1.00 70.00 72 ALA A CA 1
ATOM 545 C C . ALA A 1 72 ? -1.890 -5.804 1.476 1.00 70.00 72 ALA A C 1
ATOM 547 O O . ALA A 1 72 ? -2.388 -6.179 2.539 1.00 70.00 72 ALA A O 1
ATOM 548 N N . GLY A 1 73 ? -1.362 -4.584 1.330 1.00 66.69 73 GLY A N 1
ATOM 549 C CA . GLY A 1 73 ? -1.324 -3.562 2.380 1.00 66.69 73 GLY A CA 1
ATOM 550 C C . GLY A 1 73 ? -2.719 -3.186 2.886 1.00 66.69 73 GLY A C 1
ATOM 551 O O . GLY A 1 73 ? -2.944 -3.153 4.096 1.00 66.69 73 GLY A O 1
ATOM 552 N N . VAL A 1 74 ? -3.688 -3.013 1.980 1.00 67.56 74 VAL A N 1
ATOM 553 C CA . VAL A 1 74 ? -5.099 -2.764 2.323 1.00 67.56 74 VAL A CA 1
ATOM 554 C C . VAL A 1 74 ? -5.727 -3.970 3.027 1.00 67.56 74 VAL A C 1
ATOM 556 O O . VAL A 1 74 ? -6.425 -3.803 4.024 1.00 67.56 74 VAL A O 1
ATOM 559 N N . LEU A 1 75 ? -5.455 -5.197 2.578 1.00 67.19 75 LEU A N 1
ATOM 560 C CA . LEU A 1 75 ? -5.959 -6.431 3.201 1.00 67.19 75 LEU A CA 1
ATOM 561 C C . LEU A 1 75 ? -5.412 -6.665 4.620 1.00 67.19 75 LEU A C 1
ATOM 563 O O . LEU A 1 75 ? -6.134 -7.180 5.491 1.00 67.19 75 LEU A O 1
ATOM 567 N N . LEU A 1 76 ? -4.149 -6.291 4.841 1.00 65.81 76 LEU A N 1
ATOM 568 C CA . LEU A 1 76 ? -3.455 -6.321 6.130 1.00 65.81 76 LEU A CA 1
ATOM 569 C C . LEU A 1 76 ? -3.947 -5.208 7.063 1.00 65.81 76 LEU A C 1
ATOM 571 O O . LEU A 1 76 ? -4.243 -5.476 8.229 1.00 65.81 76 LEU A O 1
ATOM 575 N N . ALA A 1 77 ? -4.109 -3.987 6.550 1.00 63.72 77 ALA A N 1
ATOM 576 C CA . ALA A 1 77 ? -4.632 -2.857 7.311 1.00 63.72 77 ALA A CA 1
ATOM 577 C C . ALA A 1 77 ? -6.137 -2.996 7.612 1.00 63.72 77 ALA A C 1
ATOM 579 O O . ALA A 1 77 ? -6.588 -2.571 8.672 1.00 63.72 77 ALA A O 1
ATOM 580 N N . GLY A 1 78 ? -6.909 -3.634 6.728 1.00 61.38 78 GLY A N 1
ATOM 581 C CA . GLY A 1 78 ? -8.374 -3.603 6.659 1.00 61.38 78 GLY A CA 1
ATOM 582 C C . GLY A 1 78 ? -9.142 -3.782 7.976 1.00 61.38 78 GLY A C 1
ATOM 583 O O . GLY A 1 78 ? -9.893 -2.888 8.349 1.00 61.38 78 GLY A O 1
ATOM 584 N N . PRO A 1 79 ? -8.988 -4.870 8.748 1.00 63.75 79 PRO A N 1
ATOM 585 C CA . PRO A 1 79 ? -9.830 -5.097 9.931 1.00 63.75 79 PRO A CA 1
ATOM 586 C C . PRO A 1 79 ? -9.558 -4.101 11.056 1.00 63.75 79 PRO A C 1
ATOM 588 O O . PRO A 1 79 ? -10.465 -3.695 11.780 1.00 63.75 79 PRO A O 1
ATOM 591 N N . ARG A 1 80 ? -8.293 -3.700 11.205 1.00 62.59 80 ARG A N 1
ATOM 592 C CA . ARG A 1 80 ? -7.883 -2.735 12.222 1.00 62.59 80 ARG A CA 1
ATOM 593 C C . ARG A 1 80 ? -8.100 -1.304 11.791 1.00 62.59 80 ARG A C 1
ATOM 595 O O . ARG A 1 80 ? -8.572 -0.524 12.605 1.00 62.59 80 ARG A O 1
ATOM 602 N N . GLY A 1 81 ? -7.819 -0.989 10.533 1.00 61.66 81 GLY A N 1
ATOM 603 C CA . GLY A 1 81 ? -8.105 0.298 9.916 1.00 61.66 81 GLY A CA 1
ATOM 604 C C . GLY A 1 81 ? -9.595 0.605 9.971 1.00 61.66 81 GLY A C 1
ATOM 605 O O . GLY A 1 81 ? -9.964 1.673 10.439 1.00 61.66 81 GLY A O 1
ATOM 606 N N . VAL A 1 82 ? -10.459 -0.361 9.641 1.00 64.50 82 VAL A N 1
ATOM 607 C CA . VAL A 1 82 ? -11.917 -0.207 9.772 1.00 64.50 82 VAL A CA 1
ATOM 608 C C . VAL A 1 82 ? -12.331 -0.051 11.238 1.00 64.50 82 VAL A C 1
ATOM 610 O O . VAL A 1 82 ? -13.136 0.822 11.549 1.00 64.50 82 VAL A O 1
ATOM 613 N N . SER A 1 83 ? -11.760 -0.824 12.168 1.00 65.06 83 SER A N 1
ATOM 614 C CA . SER A 1 83 ? -12.059 -0.676 13.603 1.00 65.06 83 SER A CA 1
ATOM 615 C C . SER A 1 83 ? -11.612 0.678 14.179 1.00 65.06 83 SER A C 1
ATOM 617 O O . SER A 1 83 ? -12.313 1.250 15.018 1.00 65.06 83 SER A O 1
ATOM 619 N N . LEU A 1 84 ? -10.464 1.201 13.739 1.00 65.25 84 LEU A N 1
ATOM 620 C CA . LEU A 1 84 ? -9.943 2.517 14.120 1.00 65.25 84 LEU A CA 1
ATOM 621 C C . LEU A 1 84 ? -10.773 3.634 13.492 1.00 65.25 84 LEU A C 1
ATOM 623 O O . LEU A 1 84 ? -11.215 4.529 14.206 1.00 65.25 84 LEU A O 1
ATOM 627 N N . ALA A 1 85 ? -11.062 3.543 12.195 1.00 65.69 85 ALA A N 1
ATOM 628 C CA . ALA A 1 85 ? -11.900 4.496 11.479 1.00 65.69 85 ALA A CA 1
ATOM 629 C C . ALA A 1 85 ? -13.301 4.573 12.094 1.00 65.69 85 ALA A C 1
ATOM 631 O O . ALA A 1 85 ? -13.798 5.664 12.347 1.00 65.69 85 ALA A O 1
ATOM 632 N N . LYS A 1 86 ? -13.908 3.432 12.448 1.00 71.62 86 LYS A N 1
ATOM 633 C CA . LYS A 1 86 ? -15.215 3.391 13.121 1.00 71.62 86 LYS A CA 1
ATOM 634 C C . LYS A 1 86 ? -15.169 4.044 14.505 1.00 71.62 86 LYS A C 1
ATOM 636 O O . LYS A 1 86 ? -16.112 4.731 14.888 1.00 71.62 86 LYS A O 1
ATOM 641 N N . SER A 1 87 ? -14.063 3.881 15.235 1.00 75.31 87 SER A N 1
ATOM 642 C CA . SER A 1 87 ? -13.846 4.542 16.532 1.00 75.31 87 SER A CA 1
ATOM 643 C C . SER A 1 87 ? -13.699 6.060 16.391 1.00 75.31 87 SER A C 1
ATOM 645 O O . SER A 1 87 ? -14.312 6.809 17.152 1.00 75.31 87 SER A O 1
ATOM 647 N N . TYR A 1 88 ? -12.940 6.520 15.393 1.00 75.19 88 TYR A N 1
ATOM 648 C CA . TYR A 1 88 ? -12.788 7.944 15.086 1.00 75.19 88 TYR A CA 1
ATOM 649 C C . TYR A 1 88 ? -14.099 8.571 14.610 1.00 75.19 88 TYR A C 1
ATOM 651 O O . TYR A 1 88 ? -14.489 9.619 15.118 1.00 75.19 88 TYR A O 1
ATOM 659 N N . LEU A 1 89 ? -14.824 7.896 13.717 1.00 77.75 89 LEU A N 1
ATOM 660 C CA . LEU A 1 89 ? -16.110 8.356 13.202 1.00 77.75 89 LEU A CA 1
ATOM 661 C C . LEU A 1 89 ? -17.150 8.469 14.325 1.00 77.75 89 LEU A C 1
ATOM 663 O O . LEU A 1 89 ? -17.859 9.466 14.407 1.00 77.75 89 LEU A O 1
ATOM 667 N N . LYS A 1 90 ? -17.186 7.503 15.254 1.00 81.12 90 LYS A N 1
ATOM 668 C CA . LYS A 1 90 ? -18.072 7.551 16.427 1.00 81.12 90 LYS A CA 1
ATOM 669 C C . LYS A 1 90 ? -17.742 8.727 17.357 1.00 81.12 90 LYS A C 1
ATOM 671 O O . LYS A 1 90 ? -18.660 9.371 17.860 1.00 81.12 90 LYS A O 1
ATOM 676 N N . LYS A 1 91 ? -16.454 9.039 17.558 1.00 83.44 91 LYS A N 1
ATOM 677 C CA . LYS A 1 91 ? -16.017 10.234 18.305 1.00 83.44 91 LYS A CA 1
ATOM 678 C C . LYS A 1 91 ? -16.446 11.525 17.610 1.00 83.44 91 LYS A C 1
ATOM 680 O O . LYS A 1 91 ? -17.018 12.397 18.258 1.00 83.44 91 LYS A O 1
ATOM 685 N N . LEU A 1 92 ? -16.208 11.624 16.304 1.00 83.56 92 LEU A N 1
ATOM 686 C CA . LEU A 1 92 ? -16.559 12.801 15.511 1.00 83.56 92 LEU A CA 1
ATOM 687 C C . LEU A 1 92 ? -18.072 13.055 15.530 1.00 83.56 92 LEU A C 1
ATOM 689 O O . LEU A 1 92 ? -18.520 14.181 15.727 1.00 83.56 92 LEU A O 1
ATOM 693 N N . TRP A 1 93 ? -18.864 11.989 15.411 1.00 84.62 93 TRP A N 1
ATOM 694 C CA . TRP A 1 93 ? -20.319 12.077 15.412 1.00 84.62 93 TRP A CA 1
ATOM 695 C C . TRP A 1 93 ? -20.887 12.471 16.780 1.00 84.62 93 TRP A C 1
ATOM 697 O O . TRP A 1 93 ? -21.833 13.250 16.850 1.00 84.62 93 TRP A O 1
ATOM 707 N N . GLY A 1 94 ? -20.265 12.017 17.874 1.00 86.94 94 GLY A N 1
ATOM 708 C CA . GLY A 1 94 ? -20.604 12.471 19.225 1.00 86.94 94 GLY A CA 1
ATOM 709 C C . GLY A 1 94 ? -20.347 13.966 19.438 1.00 86.94 94 GLY A C 1
ATOM 710 O O . GLY A 1 94 ? -21.146 14.636 20.086 1.00 86.94 94 GLY A O 1
ATOM 711 N N . ILE A 1 95 ? -19.273 14.508 18.855 1.00 84.94 95 ILE A N 1
ATOM 712 C CA . ILE A 1 95 ? -18.970 15.947 18.908 1.00 84.94 95 ILE A CA 1
ATOM 713 C C . ILE A 1 95 ? -19.992 16.745 18.089 1.00 84.94 95 ILE A C 1
ATOM 715 O O . ILE A 1 95 ? -20.523 17.740 18.579 1.00 84.94 95 ILE A O 1
ATOM 719 N N . LEU A 1 96 ? -20.309 16.298 16.868 1.00 83.75 96 LEU A N 1
ATOM 720 C CA . LEU A 1 96 ? -21.318 16.952 16.028 1.00 83.75 96 LEU A CA 1
ATOM 721 C C . LEU A 1 96 ? -22.708 16.942 16.673 1.00 83.75 96 LEU A C 1
ATOM 723 O O . LEU A 1 96 ? -23.404 17.953 16.643 1.00 83.75 96 LEU A O 1
ATOM 727 N N . ARG A 1 97 ? -23.105 15.822 17.286 1.00 83.00 97 ARG A N 1
ATOM 728 C CA . ARG A 1 97 ? -24.402 15.706 17.958 1.00 83.00 97 ARG A CA 1
ATOM 729 C C . ARG A 1 97 ? -24.523 16.671 19.140 1.00 83.00 97 ARG A C 1
ATOM 731 O O . ARG A 1 97 ? -25.536 17.350 19.245 1.00 83.00 97 ARG A O 1
ATOM 738 N N . ARG A 1 98 ? -23.470 16.804 19.956 1.00 81.12 98 ARG A N 1
ATOM 739 C CA . ARG A 1 98 ? -23.432 17.781 21.062 1.00 81.12 98 ARG A CA 1
ATOM 740 C C . ARG A 1 98 ? -23.497 19.227 20.576 1.00 81.12 98 ARG A C 1
ATOM 742 O O . ARG A 1 98 ? -24.129 20.053 21.220 1.00 81.12 98 ARG A O 1
ATOM 749 N N . ARG A 1 99 ? -22.877 19.543 19.432 1.00 78.06 99 ARG A N 1
ATOM 750 C CA . ARG A 1 99 ? -23.019 20.878 18.830 1.00 78.06 99 ARG A CA 1
ATOM 751 C C . ARG A 1 99 ? -24.460 21.158 18.413 1.00 78.06 99 ARG A C 1
ATOM 753 O O . ARG A 1 99 ? -24.934 22.252 18.667 1.00 78.06 99 ARG A O 1
ATOM 760 N N . ARG A 1 100 ? -25.159 20.172 17.845 1.00 74.94 100 ARG A N 1
ATOM 761 C CA . ARG A 1 100 ? -26.562 20.318 17.434 1.00 74.94 100 ARG A CA 1
ATOM 762 C C . ARG A 1 100 ? -27.512 20.541 18.619 1.00 74.94 100 ARG A C 1
ATOM 764 O O . ARG A 1 100 ? -28.428 21.341 18.498 1.00 74.94 100 ARG A O 1
ATOM 771 N N . GLU A 1 101 ? -27.283 19.866 19.745 1.00 73.44 101 GLU A N 1
ATOM 772 C CA . GLU A 1 101 ? -28.077 20.047 20.975 1.00 73.44 101 GLU A CA 1
ATOM 773 C C . GLU A 1 101 ? -27.843 21.429 21.615 1.00 73.44 101 GLU A C 1
ATOM 775 O O . GLU A 1 101 ? -28.800 22.074 22.031 1.00 73.44 101 GLU A O 1
ATOM 780 N N . ASN A 1 102 ? -26.605 21.941 21.611 1.00 69.00 102 ASN A N 1
ATOM 781 C CA . ASN A 1 102 ? -26.316 23.284 22.130 1.00 69.00 102 ASN A CA 1
ATOM 782 C C . ASN A 1 102 ? -26.917 24.413 21.277 1.00 69.00 102 ASN A C 1
ATOM 784 O O . ASN A 1 102 ? -27.275 25.439 21.838 1.00 69.00 102 ASN A O 1
ATOM 788 N N . THR A 1 103 ? -27.023 24.243 19.953 1.00 67.62 103 THR A N 1
ATOM 789 C CA . THR A 1 103 ? -27.640 25.253 19.072 1.00 67.62 103 THR A CA 1
ATOM 790 C C . THR A 1 103 ? -29.165 25.275 19.199 1.00 67.62 103 THR A C 1
ATOM 792 O O . THR A 1 103 ? -29.757 26.341 19.138 1.00 67.62 103 THR A O 1
ATOM 795 N N . ALA A 1 104 ? -29.804 24.123 19.430 1.00 64.50 104 ALA A N 1
ATOM 796 C CA . ALA A 1 104 ? -31.249 24.066 19.664 1.00 64.50 104 ALA A CA 1
ATOM 797 C C . ALA A 1 104 ? -31.648 24.714 21.003 1.00 64.50 104 ALA A C 1
ATOM 799 O O . ALA A 1 104 ? -32.656 25.399 21.079 1.00 64.50 104 ALA A O 1
ATOM 800 N N . ASN A 1 105 ? -30.829 24.551 22.047 1.00 62.16 105 ASN A N 1
ATOM 801 C CA . ASN A 1 105 ? -31.118 25.103 23.374 1.00 62.16 105 ASN A CA 1
ATOM 802 C C . ASN A 1 105 ? -30.876 26.627 23.474 1.00 62.16 105 ASN A C 1
ATOM 804 O O . ASN A 1 105 ? -31.343 27.268 24.411 1.00 62.16 105 ASN A O 1
ATOM 808 N N . SER A 1 106 ? -30.129 27.215 22.531 1.00 61.56 106 SER A N 1
ATOM 809 C CA . SER A 1 106 ? -29.929 28.669 22.448 1.00 61.56 106 SER A CA 1
ATOM 810 C C . SER A 1 106 ? -31.083 29.419 21.772 1.00 61.56 106 SER A C 1
ATOM 812 O O . SER A 1 106 ? -31.190 30.621 21.983 1.00 61.56 106 SER A O 1
ATOM 814 N N . ASP A 1 107 ? -31.948 28.732 21.018 1.00 62.38 107 ASP A N 1
ATOM 815 C CA . ASP A 1 107 ? -33.119 29.341 20.362 1.00 62.38 107 ASP A CA 1
ATOM 816 C C . ASP A 1 107 ? -34.366 29.365 21.274 1.00 62.38 107 ASP A C 1
ATOM 818 O O . ASP A 1 107 ? -35.268 30.170 21.061 1.00 62.38 107 ASP A O 1
ATOM 822 N N . ASP A 1 108 ? -34.392 28.543 22.331 1.00 61.78 108 ASP A N 1
ATOM 823 C CA . ASP A 1 108 ? -35.475 28.481 23.330 1.00 61.78 108 ASP A CA 1
ATOM 824 C C . ASP A 1 108 ? -35.251 29.421 24.535 1.00 61.78 108 ASP A C 1
ATOM 826 O O . ASP A 1 108 ? -35.979 29.354 25.526 1.00 61.78 108 ASP A O 1
ATOM 830 N N . SER A 1 109 ? -34.234 30.290 24.494 1.00 58.62 109 SER A N 1
ATOM 831 C CA . SER A 1 109 ? -33.988 31.281 25.550 1.00 58.62 109 SER A CA 1
ATOM 832 C C . SER A 1 109 ? -34.855 32.529 25.308 1.00 58.62 109 SER A C 1
ATOM 834 O O . SER A 1 109 ? -34.577 33.263 24.358 1.00 58.62 109 SER A O 1
ATOM 836 N N . PRO A 1 110 ? -35.896 32.796 26.127 1.00 61.81 110 PRO A N 1
ATOM 837 C CA . PRO A 1 110 ? -36.735 33.977 25.964 1.00 61.81 110 PRO A CA 1
ATOM 838 C C . PRO A 1 110 ? -35.940 35.225 26.366 1.00 61.81 110 PRO A C 1
ATOM 840 O O . PRO A 1 110 ? -35.588 35.396 27.535 1.00 61.81 110 PRO A O 1
ATOM 843 N N . HIS A 1 111 ? -35.640 36.072 25.381 1.00 60.19 111 HIS A N 1
ATOM 844 C CA . HIS A 1 111 ? -35.353 37.489 25.599 1.00 60.19 111 HIS A CA 1
ATOM 845 C C . HIS A 1 111 ? -36.660 38.276 25.675 1.00 60.19 111 HIS A C 1
ATOM 847 O O . HIS A 1 111 ? -37.576 37.967 24.879 1.00 60.19 111 HIS A O 1
#

Foldseek 3Di:
DPPVVVVVVVVLVVCLVDPVLLVVLVVLLVVLVVQLVVLLVVLVVCCVVVVDCVSVVVNVVSNVVSVVSNVVSCVSNPPVVVVVVVVVVVVVVVVVVVVVVVVVVVVPDDD

Secondary structure (DSSP, 8-state):
-THHHHHHHHHHHHHHT-HHHHHHHHHHHHHHHHHHHHHHHHHHHHHHHH--THHHHHHHHHHHHHHHHHHHHHHHHHHHHHHHHHHHHHHHHHHHHHHHHHHHHHHS---

Sequence (111 aa):
MAKKSGMIKRLIQKIRASKTAFTIGVILLIINPPIGWIGFAVGGYFAGKYHNPKYLGIATVVYAITWGMAGAGVLLAGPRGVSLAKSYLKKLWGILRRRRENTANSDDSPH

Radius of gyration: 24.06 Å; chains: 1; bounding box: 54×70×54 Å

pLDDT: mean 70.28, std 7.46, range [51.59, 86.94]